Protein AF-A0A8K0FXH0-F1 (afdb_monomer_lite)

Organism: Ignelater luminosus (NCBI:txid2038154)

Radius of gyration: 17.33 Å; chains: 1; bounding box: 29×49×60 Å

pLDDT: mean 73.5, std 15.39, range [40.0, 90.06]

Secondary structure (DSSP, 8-state):
---GGGS---HHHHHHHHHS-HHHHHHHHHHHHHHHHS---S--HHHHHHHHHHHT--HHHHHHHHHHHHHHHHHHHHS-HHHHHHHHHHHT--HHHHHT-S---S---------------

Foldseek 3Di:
DPPCVQAPLDPVLLVVLLPDDLVLNVVLLVVLVCCVVPVPPPPPVVVLVVNCVVRVHDSVSSVSNSSNSNRLVVQVVVDDLVSSVVSCVVSPHDPVCSVSVPDDDPPDDPPPPPDPDPDDD

Structure (mmCIF, N/CA/C/O backbone):
data_AF-A0A8K0FXH0-F1
#
_entry.id   AF-A0A8K0FXH0-F1
#
loop_
_atom_site.group_PDB
_atom_site.id
_atom_site.type_symbol
_atom_site.label_atom_id
_atom_site.label_alt_id
_atom_site.label_comp_id
_atom_site.label_asym_id
_atom_site.label_entity_id
_atom_site.label_seq_id
_atom_site.pdbx_PDB_ins_code
_atom_site.Cartn_x
_atom_site.Cartn_y
_atom_site.Cartn_z
_atom_site.occupancy
_atom_site.B_iso_or_equiv
_atom_site.auth_seq_id
_atom_site.auth_comp_id
_atom_site.auth_asym_id
_atom_site.auth_atom_id
_atom_site.pdbx_PDB_model_num
ATOM 1 N N . MET A 1 1 ? 15.081 -14.079 -13.051 1.00 40.66 1 MET A N 1
ATOM 2 C CA . MET A 1 1 ? 13.759 -14.372 -12.469 1.00 40.66 1 MET A CA 1
ATOM 3 C C . MET A 1 1 ? 13.823 -13.878 -11.042 1.00 40.66 1 MET A C 1
ATOM 5 O O . MET A 1 1 ? 14.509 -14.504 -10.247 1.00 40.66 1 MET A O 1
ATOM 9 N N . SER A 1 2 ? 13.275 -12.695 -10.771 1.00 43.72 2 SER A N 1
ATOM 10 C CA . SER A 1 2 ? 13.245 -12.151 -9.413 1.00 43.72 2 SER A CA 1
ATOM 11 C C . SER A 1 2 ? 12.267 -12.988 -8.602 1.00 43.72 2 SER A C 1
ATOM 13 O O . SER A 1 2 ? 11.127 -13.191 -9.016 1.00 43.72 2 SER A O 1
ATOM 15 N N . ASP A 1 3 ? 12.766 -13.558 -7.518 1.00 44.81 3 ASP A N 1
ATOM 16 C CA . ASP A 1 3 ? 12.032 -14.460 -6.649 1.00 44.81 3 ASP A CA 1
ATOM 17 C C . ASP A 1 3 ? 10.931 -13.662 -5.929 1.00 44.81 3 ASP A C 1
ATOM 19 O O . ASP A 1 3 ? 11.209 -12.818 -5.080 1.00 44.81 3 ASP A O 1
ATOM 23 N N . LEU A 1 4 ? 9.669 -13.867 -6.320 1.00 54.66 4 LEU A N 1
ATOM 24 C CA . LEU A 1 4 ? 8.501 -13.198 -5.723 1.00 54.66 4 LEU A CA 1
ATOM 25 C C . LEU A 1 4 ? 8.155 -13.756 -4.328 1.00 54.66 4 LEU A C 1
ATOM 27 O O . LEU A 1 4 ? 7.180 -13.320 -3.717 1.00 54.66 4 LEU A O 1
ATOM 31 N N . SER A 1 5 ? 8.931 -14.718 -3.819 1.00 50.19 5 SER A N 1
ATOM 32 C CA . SER A 1 5 ? 8.664 -15.453 -2.575 1.00 50.19 5 SER A CA 1
ATOM 33 C C . SER A 1 5 ? 8.658 -14.598 -1.303 1.00 50.19 5 SER A C 1
ATOM 35 O O . SER A 1 5 ? 8.144 -15.047 -0.282 1.00 50.19 5 SER A O 1
ATOM 37 N N . GLY A 1 6 ? 9.174 -13.365 -1.351 1.00 51.03 6 GLY A N 1
ATOM 38 C CA . GLY A 1 6 ? 9.155 -12.428 -0.223 1.00 51.03 6 GLY A CA 1
ATOM 39 C C . GLY A 1 6 ? 7.920 -11.524 -0.143 1.00 51.03 6 GLY A C 1
ATOM 40 O O . GLY A 1 6 ? 7.777 -10.792 0.838 1.00 51.03 6 GLY A O 1
ATOM 41 N N . LEU A 1 7 ? 7.041 -11.530 -1.152 1.00 58.53 7 LEU A N 1
ATOM 42 C CA . LEU A 1 7 ? 5.895 -10.626 -1.186 1.00 58.53 7 LEU A CA 1
ATOM 43 C C . LEU A 1 7 ? 4.675 -11.261 -0.514 1.00 58.53 7 LEU A C 1
ATOM 45 O O . LEU A 1 7 ? 4.139 -12.268 -0.984 1.00 58.53 7 LEU A O 1
ATOM 49 N N . ILE A 1 8 ? 4.196 -10.638 0.564 1.00 60.59 8 ILE A N 1
ATOM 50 C CA . ILE A 1 8 ? 2.932 -11.023 1.196 1.00 60.59 8 ILE A CA 1
ATOM 51 C C . ILE A 1 8 ? 1.804 -10.738 0.198 1.00 60.59 8 ILE A C 1
ATOM 53 O O . ILE A 1 8 ? 1.399 -9.597 -0.014 1.00 60.59 8 ILE A O 1
ATOM 57 N N . THR A 1 9 ? 1.308 -11.791 -0.447 1.00 63.62 9 THR A N 1
ATOM 58 C CA . THR A 1 9 ? 0.283 -11.724 -1.493 1.00 63.62 9 THR A CA 1
ATOM 59 C C . THR A 1 9 ? -1.097 -11.986 -0.902 1.00 63.62 9 THR A C 1
ATOM 61 O O . THR A 1 9 ? -1.732 -13.010 -1.143 1.00 63.62 9 THR A O 1
ATOM 64 N N . ASN A 1 10 ? -1.585 -11.035 -0.104 1.00 76.94 10 ASN A N 1
ATOM 65 C CA . ASN A 1 10 ? -2.966 -11.060 0.362 1.00 76.94 10 ASN A CA 1
ATOM 66 C C . ASN A 1 10 ? -3.869 -10.374 -0.678 1.00 76.94 10 ASN A C 1
ATOM 68 O O . ASN A 1 10 ? -3.920 -9.148 -0.765 1.00 76.94 10 ASN A O 1
ATOM 72 N N . LYS A 1 11 ? -4.581 -11.171 -1.487 1.00 79.50 11 LYS A N 1
ATOM 73 C CA . LYS A 1 11 ? -5.446 -10.666 -2.570 1.00 79.50 11 LYS A CA 1
ATOM 74 C C . LYS A 1 11 ? -6.502 -9.674 -2.081 1.00 79.50 11 LYS A C 1
ATOM 76 O O . LYS A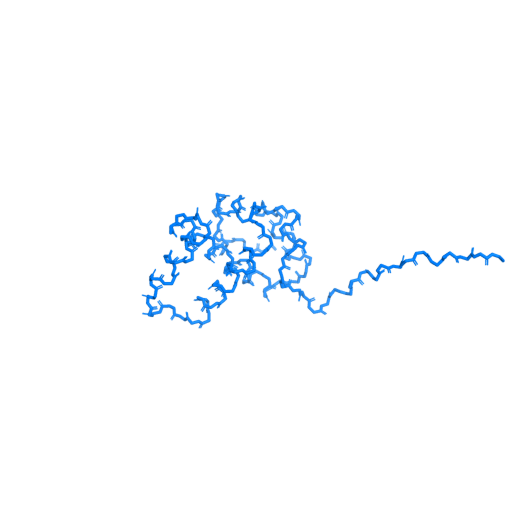 1 11 ? -6.749 -8.687 -2.764 1.00 79.50 11 LYS A O 1
ATOM 81 N N . SER A 1 12 ? -7.092 -9.893 -0.904 1.00 82.56 12 SER A N 1
ATOM 82 C CA . SER A 1 12 ? -8.095 -8.968 -0.363 1.00 82.56 12 SER A CA 1
ATOM 83 C C . SER A 1 12 ? -7.468 -7.635 0.054 1.00 82.56 12 SER A C 1
ATOM 85 O O . SER A 1 12 ? -8.074 -6.586 -0.156 1.00 82.56 12 SER A O 1
ATOM 87 N N . ALA A 1 13 ? -6.234 -7.654 0.564 1.00 82.62 13 ALA A N 1
ATOM 88 C CA . ALA A 1 13 ? -5.476 -6.446 0.876 1.00 82.62 13 ALA A CA 1
ATOM 89 C C . ALA A 1 13 ? -5.062 -5.683 -0.392 1.00 82.62 13 ALA A C 1
ATOM 91 O O . ALA A 1 13 ? -5.128 -4.457 -0.408 1.00 82.62 13 ALA A O 1
ATOM 92 N N . ILE A 1 14 ? -4.693 -6.392 -1.467 1.00 82.50 14 ILE A N 1
ATOM 93 C CA . ILE A 1 14 ? -4.383 -5.792 -2.778 1.00 82.50 14 ILE A CA 1
ATOM 94 C C . ILE A 1 14 ? -5.628 -5.116 -3.361 1.00 82.50 14 ILE A C 1
ATOM 96 O O . ILE A 1 14 ? -5.569 -3.953 -3.760 1.00 82.50 14 ILE A O 1
ATOM 100 N N . GLU A 1 15 ? -6.771 -5.806 -3.361 1.00 85.50 15 GLU A N 1
ATOM 101 C CA . GLU A 1 15 ? -8.042 -5.225 -3.802 1.00 85.50 15 GLU A CA 1
ATOM 102 C C . GLU A 1 15 ? -8.433 -4.001 -2.974 1.00 85.50 15 GLU A C 1
ATOM 104 O O . GLU A 1 15 ? -8.921 -3.013 -3.523 1.00 85.50 15 GLU A O 1
ATOM 109 N N . LEU A 1 16 ? -8.219 -4.060 -1.658 1.00 84.75 16 LEU A N 1
ATOM 110 C CA . LEU A 1 16 ? -8.491 -2.945 -0.766 1.00 84.75 16 LEU A CA 1
ATOM 111 C C . LEU A 1 16 ? -7.576 -1.761 -1.088 1.00 84.75 16 LEU A C 1
ATOM 113 O O . LEU A 1 16 ? -8.085 -0.665 -1.299 1.00 84.75 16 LEU A O 1
ATOM 117 N N . ALA A 1 17 ? -6.265 -1.983 -1.215 1.00 82.81 17 ALA A N 1
ATOM 118 C CA . ALA A 1 17 ? -5.288 -0.952 -1.563 1.00 82.81 17 ALA A CA 1
ATOM 119 C C . ALA A 1 17 ? -5.633 -0.251 -2.887 1.00 82.81 17 ALA A C 1
ATOM 121 O O . ALA A 1 17 ? -5.599 0.975 -2.958 1.00 82.81 17 ALA A O 1
ATOM 122 N N . CYS A 1 18 ? -6.066 -1.011 -3.897 1.00 84.31 18 CYS A N 1
ATOM 123 C CA . CYS A 1 18 ? -6.478 -0.482 -5.200 1.00 84.31 18 CYS A CA 1
ATOM 124 C C . CYS A 1 18 ? -7.768 0.361 -5.160 1.00 84.31 18 CYS A C 1
ATOM 126 O O . CYS A 1 18 ? -8.047 1.077 -6.116 1.00 84.31 18 CYS A O 1
ATOM 128 N N . ARG A 1 19 ? -8.576 0.266 -4.095 1.00 85.88 19 ARG A N 1
ATOM 129 C CA . ARG A 1 19 ? -9.835 1.021 -3.925 1.00 85.88 19 ARG A CA 1
ATOM 130 C C . ARG A 1 19 ? -9.701 2.213 -2.976 1.00 85.88 19 ARG A C 1
ATOM 132 O O . ARG A 1 19 ? -10.648 2.990 -2.848 1.00 85.88 19 ARG A O 1
ATOM 139 N N . LEU A 1 20 ? -8.577 2.343 -2.269 1.00 82.31 20 LEU A N 1
ATOM 140 C CA . LEU A 1 20 ? -8.370 3.441 -1.329 1.00 82.31 20 LEU A CA 1
ATOM 141 C C . LEU A 1 20 ? -8.114 4.752 -2.087 1.00 82.31 20 LEU A C 1
ATOM 143 O O . LEU A 1 20 ? -7.297 4.759 -3.009 1.00 82.31 20 LEU A O 1
ATOM 147 N N . PRO A 1 21 ? -8.737 5.872 -1.678 1.00 81.25 21 PRO A N 1
ATOM 148 C CA . PRO A 1 21 ? -8.421 7.170 -2.256 1.00 81.25 21 PRO A CA 1
ATOM 149 C C . PRO A 1 21 ? -6.974 7.579 -1.945 1.00 81.25 21 PRO A C 1
ATOM 151 O O . PRO A 1 21 ? -6.433 7.213 -0.901 1.00 81.25 21 PRO A O 1
ATOM 154 N N . GLU A 1 22 ? -6.363 8.376 -2.823 1.00 75.31 22 GLU A N 1
ATOM 155 C CA . GLU A 1 22 ? -4.947 8.789 -2.758 1.00 75.31 22 GLU A CA 1
ATOM 156 C C . GLU A 1 22 ? -4.547 9.335 -1.374 1.00 75.31 22 GLU A C 1
ATOM 158 O O . GLU A 1 22 ? -3.587 8.872 -0.761 1.00 75.31 22 GLU A O 1
ATOM 163 N N . ASN A 1 23 ? -5.374 10.217 -0.801 1.00 77.50 23 ASN A N 1
ATOM 164 C CA . ASN A 1 23 ? -5.167 10.793 0.535 1.00 77.50 23 ASN A CA 1
ATOM 165 C C . ASN A 1 23 ? -5.112 9.756 1.675 1.00 77.50 23 ASN A C 1
ATOM 167 O O . ASN A 1 23 ? -4.640 10.041 2.777 1.00 77.50 23 ASN A O 1
ATOM 171 N N . THR A 1 24 ? -5.670 8.572 1.444 1.00 79.75 24 THR A N 1
ATOM 172 C CA . THR A 1 24 ? -5.699 7.457 2.382 1.00 79.75 24 THR A CA 1
ATOM 173 C C . THR A 1 24 ? -4.493 6.561 2.151 1.00 79.75 24 THR A C 1
ATOM 175 O O . THR A 1 24 ? -3.867 6.143 3.123 1.00 79.75 24 THR A O 1
ATOM 178 N N . GLN A 1 25 ? -4.106 6.348 0.891 1.00 76.81 25 GLN A N 1
ATOM 179 C CA . GLN A 1 25 ? -2.876 5.639 0.540 1.00 76.81 25 GLN A CA 1
ATOM 180 C C . GLN A 1 25 ? -1.641 6.327 1.140 1.00 76.81 25 GLN A C 1
ATOM 182 O O . GLN A 1 25 ? -0.812 5.658 1.752 1.00 76.81 25 GLN A O 1
ATOM 187 N N . GLU A 1 26 ? -1.557 7.661 1.073 1.00 78.31 26 GLU A N 1
ATOM 188 C CA . GLU A 1 26 ? -0.469 8.435 1.693 1.00 78.31 26 GLU A CA 1
ATOM 189 C C . GLU A 1 26 ? -0.366 8.198 3.207 1.00 78.31 26 GLU A C 1
ATOM 191 O O . GLU A 1 26 ? 0.726 8.010 3.744 1.00 78.31 26 GLU A O 1
ATOM 196 N N . LYS A 1 27 ? -1.506 8.159 3.907 1.00 79.69 27 LYS A N 1
ATOM 197 C CA . LYS A 1 27 ? -1.552 7.916 5.359 1.00 79.69 27 LYS A CA 1
ATOM 198 C C . LYS A 1 27 ? -1.138 6.493 5.712 1.00 79.69 27 LYS A C 1
ATOM 200 O O . LYS A 1 27 ? -0.416 6.296 6.686 1.00 79.69 27 LYS A O 1
ATOM 205 N N . VAL A 1 28 ? -1.580 5.510 4.927 1.00 79.06 28 VAL A N 1
ATOM 206 C CA . VAL A 1 28 ? -1.193 4.106 5.119 1.00 79.06 28 VAL A CA 1
ATOM 207 C C . VAL A 1 28 ? 0.300 3.923 4.840 1.00 79.06 28 VAL A C 1
ATOM 209 O O . VAL A 1 28 ? 0.969 3.228 5.596 1.00 79.06 28 VAL A O 1
ATOM 212 N N . ILE A 1 29 ? 0.858 4.611 3.841 1.00 79.19 29 ILE A N 1
ATOM 213 C CA . ILE A 1 29 ? 2.301 4.608 3.560 1.00 79.19 29 ILE A CA 1
ATOM 214 C C . ILE A 1 29 ? 3.098 5.275 4.673 1.00 79.19 29 ILE A C 1
ATOM 216 O O . ILE A 1 29 ? 4.134 4.743 5.068 1.00 79.19 29 ILE A O 1
ATOM 220 N N . ALA A 1 30 ? 2.630 6.403 5.208 1.00 78.38 30 ALA A N 1
ATOM 221 C CA . ALA A 1 30 ? 3.274 7.050 6.346 1.00 78.38 30 ALA A CA 1
ATOM 222 C C . ALA A 1 30 ? 3.328 6.105 7.557 1.00 78.38 30 ALA A C 1
ATOM 224 O O . ALA A 1 30 ? 4.384 5.950 8.165 1.00 78.38 30 ALA A O 1
ATOM 225 N N . LEU A 1 31 ? 2.224 5.406 7.844 1.00 76.25 31 LEU A N 1
ATOM 226 C CA . LEU A 1 31 ? 2.165 4.388 8.895 1.00 76.25 31 LEU A CA 1
ATOM 227 C C . LEU A 1 31 ? 3.074 3.192 8.621 1.00 76.25 31 LEU A C 1
ATOM 229 O O . LEU A 1 31 ? 3.784 2.757 9.519 1.00 76.25 31 LEU A O 1
ATOM 233 N N . ALA A 1 32 ? 3.068 2.670 7.396 1.00 77.25 32 ALA A N 1
ATOM 234 C CA . ALA A 1 32 ? 3.916 1.555 6.989 1.00 77.25 32 ALA A CA 1
ATOM 235 C C . ALA A 1 32 ? 5.403 1.908 7.100 1.00 77.25 32 ALA A C 1
ATOM 237 O O . ALA A 1 32 ? 6.198 1.113 7.591 1.00 77.25 32 ALA A O 1
ATOM 238 N N . THR A 1 33 ? 5.770 3.124 6.700 1.00 71.06 33 THR A N 1
ATOM 239 C CA . THR A 1 33 ? 7.139 3.640 6.795 1.00 71.06 33 THR A CA 1
ATOM 240 C C . THR A 1 33 ? 7.545 3.832 8.253 1.00 71.06 33 THR A C 1
ATOM 242 O O . THR A 1 33 ? 8.632 3.422 8.647 1.00 71.06 33 THR A O 1
ATOM 245 N N . GLU A 1 34 ? 6.662 4.397 9.079 1.00 74.25 34 GLU A N 1
ATOM 246 C CA . GLU A 1 34 ? 6.898 4.548 10.514 1.00 74.25 34 GLU A CA 1
ATOM 247 C C . GLU A 1 34 ? 7.066 3.191 11.206 1.00 74.25 34 GLU A C 1
ATOM 249 O O . GLU A 1 34 ? 8.006 3.029 11.977 1.00 74.25 34 GLU A O 1
ATOM 254 N N . ALA A 1 35 ? 6.212 2.213 10.891 1.00 69.69 35 ALA A N 1
ATOM 255 C CA . ALA A 1 35 ? 6.283 0.858 11.433 1.00 69.69 35 ALA A CA 1
ATOM 256 C C . ALA A 1 35 ? 7.509 0.070 10.939 1.00 69.69 35 ALA A C 1
ATOM 258 O O . ALA A 1 35 ? 7.990 -0.816 11.637 1.00 69.69 35 ALA A O 1
ATOM 259 N N . ALA A 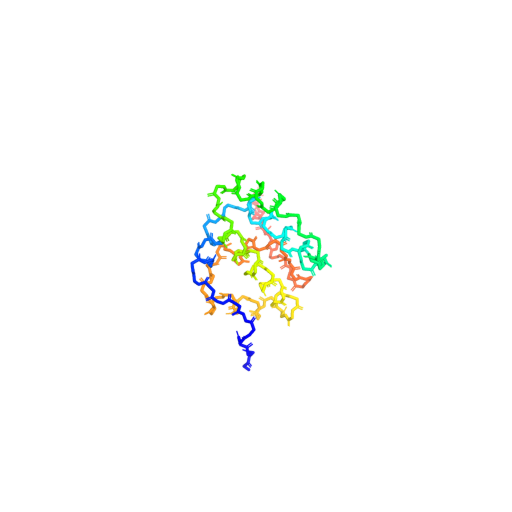1 36 ? 8.015 0.371 9.739 1.00 66.50 36 ALA A N 1
ATOM 260 C CA . ALA A 1 36 ? 9.224 -0.248 9.202 1.00 66.50 36 ALA A CA 1
ATOM 261 C C . ALA A 1 36 ? 10.518 0.356 9.777 1.00 66.50 36 ALA A C 1
ATOM 263 O O . ALA A 1 36 ? 11.526 -0.343 9.852 1.00 66.50 36 ALA A O 1
ATOM 264 N N . ILE A 1 37 ? 10.508 1.645 10.141 1.00 66.44 37 ILE A N 1
ATOM 265 C CA . ILE A 1 37 ? 11.673 2.368 10.684 1.00 66.44 37 ILE A CA 1
ATOM 266 C C . ILE A 1 37 ? 11.760 2.209 12.199 1.00 66.44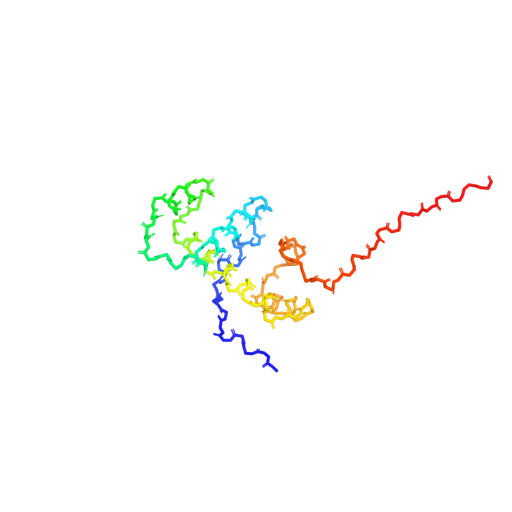 37 ILE A C 1
ATOM 268 O O . ILE A 1 37 ? 12.821 1.897 12.738 1.00 66.44 37 ILE A O 1
ATOM 272 N N . ASN A 1 38 ? 10.651 2.461 12.885 1.00 61.94 38 ASN A N 1
ATOM 273 C CA . ASN A 1 38 ? 10.547 2.249 14.311 1.00 61.94 38 ASN A CA 1
ATOM 274 C C . ASN A 1 38 ? 10.070 0.819 14.471 1.00 61.94 38 ASN A C 1
ATOM 276 O O . ASN A 1 38 ? 8.887 0.551 14.286 1.00 61.94 38 ASN A O 1
ATOM 280 N N . ASP A 1 39 ? 10.996 -0.088 14.776 1.00 50.28 39 ASP A N 1
ATOM 281 C CA . ASP A 1 39 ? 10.663 -1.424 15.256 1.00 50.28 39 ASP A CA 1
ATOM 282 C C . ASP A 1 39 ? 9.578 -1.230 16.324 1.00 50.28 39 ASP A C 1
ATOM 284 O O . ASP A 1 39 ? 9.840 -0.611 17.361 1.00 50.28 39 ASP A O 1
ATOM 288 N N . VAL A 1 40 ? 8.327 -1.601 16.019 1.00 52.16 40 VAL A N 1
ATOM 289 C CA . VAL A 1 40 ? 7.150 -1.343 16.868 1.00 52.16 40 VAL A CA 1
ATOM 290 C C . VAL A 1 40 ? 7.212 -2.299 18.065 1.00 52.16 40 VAL A C 1
ATOM 292 O O . VAL A 1 40 ? 6.318 -3.097 18.317 1.00 52.16 40 VAL A O 1
ATOM 295 N N . GLN A 1 41 ? 8.314 -2.255 18.809 1.00 46.59 41 GLN A N 1
ATOM 296 C CA . GLN A 1 41 ? 8.488 -2.891 20.105 1.00 46.59 41 GLN A CA 1
ATOM 297 C C . GLN A 1 41 ? 7.64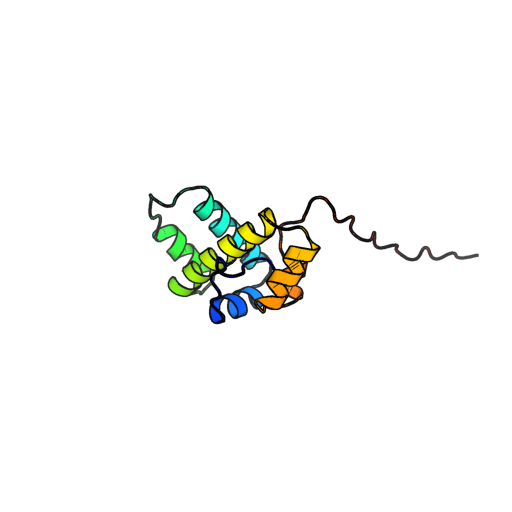6 -2.174 21.165 1.00 46.59 41 GLN A C 1
ATOM 299 O O . GLN A 1 41 ? 7.305 -2.766 22.186 1.00 46.59 41 GLN A O 1
ATOM 304 N N . SER A 1 42 ? 7.228 -0.929 20.915 1.00 46.62 42 SER A N 1
ATOM 305 C CA . SER A 1 42 ? 6.209 -0.241 21.703 1.00 46.62 42 SER A CA 1
ATOM 306 C C . SER A 1 42 ? 4.886 -0.220 20.940 1.00 46.62 42 SER A C 1
ATOM 308 O O . SER A 1 42 ? 4.594 0.676 20.152 1.00 46.62 42 SER A O 1
ATOM 310 N N . GLY A 1 43 ? 4.073 -1.246 21.189 1.00 52.69 43 GLY A N 1
ATOM 311 C CA . GLY A 1 43 ? 2.701 -1.365 20.713 1.00 52.69 43 GLY A CA 1
ATOM 312 C C . GLY A 1 43 ? 1.822 -0.174 21.095 1.00 52.69 43 GLY A C 1
ATOM 313 O O . GLY A 1 43 ? 1.040 -0.252 22.042 1.00 52.69 43 GLY A O 1
ATOM 314 N N . ASP A 1 44 ? 1.856 0.897 20.305 1.00 64.88 44 ASP A N 1
ATOM 315 C CA . ASP A 1 44 ? 0.801 1.904 20.319 1.00 64.88 44 ASP A CA 1
ATOM 316 C C . ASP A 1 44 ? -0.409 1.366 19.541 1.00 64.88 44 ASP A C 1
ATOM 318 O O . ASP A 1 44 ? -0.825 1.866 18.495 1.00 64.88 44 ASP A O 1
ATOM 322 N N . VAL A 1 45 ? -0.979 0.281 20.072 1.00 65.56 45 VAL A N 1
ATOM 323 C CA . VAL A 1 45 ? -2.224 -0.338 19.603 1.00 65.56 45 VAL A CA 1
ATOM 324 C C . VAL A 1 45 ? -3.335 0.713 19.527 1.00 65.56 45 VAL A C 1
ATOM 326 O O . VAL A 1 45 ? -4.204 0.639 18.661 1.00 65.56 45 VAL A O 1
ATOM 329 N N . ASN A 1 46 ? -3.278 1.745 20.377 1.00 70.56 46 ASN A N 1
ATOM 330 C CA . ASN A 1 46 ? -4.216 2.862 20.347 1.00 70.56 46 ASN A CA 1
ATOM 331 C C . ASN A 1 46 ? -4.055 3.724 19.094 1.00 70.56 46 ASN A C 1
ATOM 333 O O . ASN A 1 46 ? -5.058 4.192 18.558 1.00 70.56 46 ASN A O 1
ATOM 337 N N . LYS A 1 47 ? -2.833 3.918 18.590 1.00 71.94 47 LYS A N 1
ATOM 338 C CA . LYS A 1 47 ? -2.598 4.590 17.310 1.00 71.94 47 LYS A CA 1
ATOM 339 C C . LYS A 1 47 ? -3.175 3.778 16.156 1.00 71.94 47 LYS A C 1
ATOM 341 O O . LYS A 1 47 ? -3.982 4.318 15.405 1.00 71.94 47 LYS A O 1
ATOM 346 N N . VAL A 1 48 ? -2.864 2.483 16.069 1.00 71.81 48 VAL A N 1
ATOM 347 C CA . VAL A 1 48 ? -3.425 1.592 15.031 1.00 71.81 48 VAL A CA 1
ATOM 348 C C . VAL A 1 48 ? -4.957 1.596 15.080 1.00 71.81 48 VAL A C 1
ATOM 350 O O . VAL A 1 48 ? -5.602 1.762 14.050 1.00 71.81 48 VAL A O 1
ATOM 353 N N . LYS A 1 49 ? -5.546 1.526 16.279 1.00 77.19 49 LYS A N 1
ATOM 354 C CA . LYS A 1 49 ? -6.999 1.576 16.481 1.00 77.19 49 LYS A CA 1
ATOM 355 C C . LYS A 1 49 ? -7.625 2.913 16.064 1.00 77.19 49 LYS A C 1
ATOM 357 O O . LYS A 1 49 ? -8.644 2.929 15.385 1.00 77.19 49 LYS A O 1
ATOM 362 N N . ARG A 1 50 ? -7.010 4.049 16.408 1.00 78.25 50 ARG A N 1
ATOM 363 C CA . ARG A 1 50 ? -7.485 5.375 15.963 1.00 78.25 50 ARG A CA 1
ATOM 364 C C . ARG A 1 50 ? -7.444 5.504 14.445 1.00 78.25 50 ARG A C 1
ATOM 366 O O . ARG A 1 50 ? -8.351 6.077 13.846 1.00 78.25 50 ARG A O 1
ATOM 373 N N . TYR A 1 51 ? -6.409 4.954 13.815 1.00 75.44 51 TYR A N 1
ATOM 374 C CA . TYR A 1 51 ? -6.312 4.934 12.362 1.00 75.44 51 TYR A CA 1
ATOM 375 C C . TYR A 1 51 ? -7.356 4.014 11.735 1.00 75.44 51 TYR A C 1
ATOM 377 O O . TYR A 1 51 ? -8.021 4.445 10.795 1.00 75.44 51 TYR A O 1
ATOM 385 N N . SER A 1 52 ? -7.575 2.815 12.282 1.00 79.88 52 SER A N 1
ATOM 386 C CA . SER A 1 52 ? -8.603 1.898 11.780 1.00 79.88 52 SER A CA 1
ATOM 387 C C . SER A 1 52 ? -9.992 2.543 11.854 1.00 79.88 52 SER A C 1
ATOM 389 O O . SER A 1 52 ? -10.728 2.539 10.871 1.00 79.88 52 SER A O 1
ATOM 391 N N . GLU A 1 53 ? -10.306 3.222 12.963 1.00 82.12 53 GLU A N 1
ATOM 392 C CA . GLU A 1 53 ? -11.541 4.000 13.133 1.00 82.12 53 GLU A CA 1
ATOM 393 C C . GLU A 1 53 ? -11.647 5.157 12.125 1.00 82.12 53 GLU A C 1
ATOM 395 O O . GLU A 1 53 ? -12.690 5.331 11.492 1.00 82.12 53 GLU A O 1
ATOM 400 N N . SER A 1 54 ? -10.565 5.916 11.912 1.00 80.12 54 SER A N 1
ATOM 401 C CA . SER A 1 54 ? -10.549 7.042 10.965 1.00 80.12 54 SER A CA 1
ATOM 402 C C . SER A 1 54 ? -10.746 6.614 9.508 1.00 80.12 54 SER A C 1
ATOM 404 O O . SER A 1 54 ? -11.350 7.342 8.722 1.00 80.12 54 SER A O 1
ATOM 406 N N . LEU A 1 55 ? -10.255 5.422 9.161 1.00 77.31 55 LEU A N 1
ATOM 407 C CA . LEU A 1 55 ? -10.340 4.846 7.822 1.00 77.31 55 LEU A CA 1
ATOM 408 C C . LEU A 1 55 ? -11.579 3.962 7.644 1.00 77.31 55 LEU A C 1
ATOM 410 O O . LEU A 1 55 ? -11.828 3.487 6.540 1.00 77.31 55 LEU A O 1
ATOM 414 N N . LYS A 1 56 ? -12.367 3.759 8.712 1.00 83.94 56 LYS A N 1
ATOM 415 C CA . LYS A 1 56 ? -13.492 2.811 8.760 1.00 83.94 56 LYS A CA 1
ATOM 416 C C . LYS A 1 56 ? -13.088 1.396 8.326 1.00 83.94 56 LYS A C 1
ATOM 418 O O . LYS A 1 56 ? -13.874 0.681 7.709 1.00 83.94 56 LYS A O 1
ATOM 423 N N . LEU A 1 57 ? -11.862 1.008 8.653 1.00 80.94 57 LEU A N 1
ATOM 424 C CA . LEU A 1 57 ? -11.331 -0.330 8.432 1.00 80.94 57 LEU A CA 1
ATOM 425 C C . LEU A 1 57 ? -11.330 -1.086 9.753 1.00 80.94 57 LEU A C 1
ATOM 427 O O . LEU A 1 57 ? -11.186 -0.491 10.824 1.00 80.94 57 LEU A O 1
ATOM 431 N N . ASN A 1 58 ? -11.466 -2.406 9.691 1.00 85.81 58 ASN A N 1
ATOM 432 C CA . ASN A 1 58 ? -11.161 -3.208 10.866 1.00 85.81 58 ASN A CA 1
ATOM 433 C C . ASN A 1 58 ? -9.630 -3.237 11.087 1.00 85.81 58 ASN A C 1
ATOM 435 O O . ASN A 1 58 ? -8.840 -2.927 10.191 1.00 85.81 58 ASN A O 1
ATOM 439 N N . ILE A 1 59 ? -9.204 -3.552 12.312 1.00 80.94 59 ILE A N 1
ATOM 440 C CA . ILE A 1 59 ? -7.777 -3.533 12.668 1.00 80.94 59 ILE A CA 1
ATOM 441 C C . ILE A 1 59 ? -6.991 -4.559 11.838 1.00 80.94 59 ILE A C 1
ATOM 443 O O . ILE A 1 59 ? -5.887 -4.255 11.405 1.00 80.94 59 ILE A O 1
ATOM 447 N N . GLU A 1 60 ? -7.566 -5.731 11.566 1.00 83.25 60 GLU A N 1
ATOM 448 C CA . GLU A 1 60 ? -6.927 -6.789 10.769 1.00 83.25 60 GLU A CA 1
ATOM 449 C C . GLU A 1 60 ? -6.630 -6.328 9.333 1.00 83.25 60 GLU A C 1
ATOM 451 O O . GLU A 1 60 ? -5.502 -6.442 8.870 1.00 83.25 60 GLU A O 1
ATOM 456 N N . GLN A 1 61 ? -7.594 -5.690 8.668 1.00 83.00 61 GLN A N 1
ATOM 457 C CA . GLN A 1 61 ? -7.459 -5.086 7.341 1.00 83.00 61 GLN A CA 1
ATOM 458 C C . GLN A 1 61 ? -6.397 -3.993 7.329 1.00 83.00 61 GLN A C 1
ATOM 460 O O . GLN A 1 61 ? -5.644 -3.875 6.366 1.00 83.00 61 GLN A O 1
ATOM 465 N N . LEU A 1 62 ? -6.335 -3.173 8.381 1.00 83.06 62 LEU A N 1
ATOM 466 C CA . LEU A 1 62 ? -5.313 -2.139 8.481 1.00 83.06 62 LEU A CA 1
ATOM 467 C C . LEU A 1 62 ? -3.915 -2.749 8.643 1.00 83.06 62 LEU A C 1
ATOM 469 O O . LEU A 1 62 ? -2.976 -2.272 8.013 1.00 83.06 62 LEU A O 1
ATOM 473 N N . LEU A 1 63 ? -3.770 -3.798 9.453 1.00 82.31 63 LEU A N 1
ATOM 474 C CA . LEU A 1 63 ? -2.500 -4.506 9.622 1.00 82.31 63 LEU A CA 1
ATOM 475 C C . LEU A 1 63 ? -2.066 -5.205 8.328 1.00 82.31 63 LEU A C 1
ATOM 477 O O . LEU A 1 63 ? -0.902 -5.094 7.944 1.00 82.31 63 LEU A O 1
ATOM 481 N N . ASP A 1 64 ? -3.003 -5.838 7.620 1.00 84.62 64 ASP A N 1
ATOM 482 C CA . ASP A 1 64 ? -2.766 -6.439 6.305 1.00 84.62 64 ASP A CA 1
ATOM 483 C C . ASP A 1 64 ? -2.305 -5.395 5.283 1.00 84.62 64 ASP A C 1
ATOM 485 O O . ASP A 1 64 ? -1.333 -5.616 4.558 1.00 84.62 64 ASP A O 1
ATOM 489 N N . LEU A 1 65 ? -2.960 -4.229 5.246 1.00 83.81 65 LEU A N 1
ATOM 490 C CA . LEU A 1 65 ? -2.546 -3.117 4.393 1.00 83.81 65 LEU A CA 1
ATOM 491 C C . LEU A 1 65 ? -1.149 -2.626 4.766 1.00 83.81 65 LEU A C 1
ATOM 493 O O . LEU A 1 65 ? -0.313 -2.466 3.885 1.00 83.81 65 LEU A O 1
ATOM 497 N N . ILE A 1 66 ? -0.864 -2.416 6.050 1.00 83.62 66 ILE A N 1
ATOM 498 C CA . ILE A 1 66 ? 0.465 -1.987 6.502 1.00 83.62 66 ILE A CA 1
ATOM 499 C C . ILE A 1 66 ? 1.532 -2.987 6.037 1.00 83.62 66 ILE A C 1
ATOM 501 O O . ILE A 1 66 ? 2.515 -2.578 5.421 1.00 83.62 66 ILE A O 1
ATOM 505 N N . GLY A 1 67 ? 1.323 -4.289 6.252 1.00 82.69 67 GLY A N 1
ATOM 506 C CA . GLY A 1 67 ? 2.248 -5.333 5.804 1.00 82.69 67 GLY A CA 1
ATOM 507 C C . GLY A 1 67 ? 2.432 -5.359 4.282 1.00 82.69 67 GLY A C 1
ATOM 508 O O . GLY A 1 67 ? 3.560 -5.481 3.787 1.00 82.69 67 GLY A O 1
ATOM 509 N N . LEU A 1 68 ? 1.345 -5.173 3.530 1.00 86.31 68 LEU A N 1
ATOM 510 C CA . LEU A 1 68 ? 1.381 -5.073 2.073 1.00 86.31 68 LEU A CA 1
ATOM 511 C C . LEU A 1 68 ? 2.200 -3.858 1.621 1.00 86.31 68 LEU A C 1
ATOM 513 O O . LEU A 1 68 ? 3.118 -4.010 0.821 1.00 86.31 68 LEU A O 1
ATOM 517 N N . TYR A 1 69 ? 1.928 -2.668 2.157 1.00 86.31 69 TYR A N 1
ATOM 518 C CA . TYR A 1 69 ? 2.644 -1.445 1.790 1.00 86.31 69 TYR A CA 1
ATOM 519 C C . TYR A 1 69 ? 4.126 -1.500 2.178 1.00 86.31 69 TYR A C 1
ATOM 521 O O . TYR A 1 69 ? 4.959 -1.057 1.391 1.00 86.31 69 TYR A O 1
ATOM 529 N N . ILE A 1 70 ? 4.489 -2.104 3.317 1.00 83.94 70 ILE A N 1
ATOM 530 C CA . ILE A 1 70 ? 5.898 -2.380 3.660 1.00 83.94 70 ILE A CA 1
ATOM 531 C C . ILE A 1 70 ? 6.551 -3.242 2.572 1.00 83.94 70 ILE A C 1
ATOM 533 O O . ILE A 1 70 ? 7.660 -2.948 2.126 1.00 83.94 70 ILE A O 1
ATOM 537 N N . SER A 1 71 ? 5.855 -4.283 2.112 1.00 85.62 71 SER A N 1
ATOM 538 C CA . SER A 1 71 ? 6.349 -5.176 1.059 1.00 85.62 71 SER A CA 1
ATOM 539 C C . SER A 1 71 ? 6.516 -4.439 -0.278 1.00 85.62 71 SER A C 1
ATOM 541 O O . SER A 1 71 ? 7.549 -4.575 -0.930 1.00 85.62 71 SER A O 1
ATOM 543 N N . VAL A 1 72 ? 5.551 -3.592 -0.654 1.00 88.00 72 VAL A N 1
ATOM 544 C CA . VAL A 1 72 ? 5.624 -2.743 -1.858 1.00 88.00 72 VAL A CA 1
ATOM 545 C C . VAL A 1 72 ? 6.802 -1.767 -1.777 1.00 88.00 72 VAL A C 1
ATOM 547 O O . VAL A 1 72 ? 7.538 -1.619 -2.751 1.00 88.00 72 VAL A O 1
ATOM 550 N N . ILE A 1 73 ? 7.026 -1.137 -0.619 1.00 86.00 73 ILE A N 1
ATOM 551 C CA . ILE A 1 73 ? 8.159 -0.225 -0.396 1.00 86.00 73 ILE A CA 1
ATOM 552 C C . ILE A 1 73 ? 9.492 -0.967 -0.545 1.00 86.00 73 ILE A C 1
ATOM 554 O O . ILE A 1 73 ? 10.402 -0.448 -1.188 1.00 86.00 73 ILE A O 1
ATOM 558 N N . ARG A 1 74 ? 9.615 -2.186 -0.005 1.00 84.56 74 ARG A N 1
ATOM 559 C CA . ARG A 1 74 ? 10.829 -3.004 -0.171 1.00 84.56 74 ARG A CA 1
ATOM 560 C C . ARG A 1 74 ? 11.109 -3.307 -1.636 1.00 84.56 74 ARG A C 1
ATOM 562 O O . ARG A 1 74 ? 12.205 -3.016 -2.104 1.00 84.56 74 ARG A O 1
ATOM 569 N N . VAL A 1 75 ? 10.103 -3.779 -2.379 1.00 87.44 75 VAL A N 1
ATOM 570 C CA . VAL A 1 75 ? 10.245 -4.002 -3.827 1.00 87.44 75 VAL A CA 1
ATOM 571 C C . VAL A 1 75 ? 10.663 -2.714 -4.524 1.00 87.44 75 VAL A C 1
ATOM 573 O O . VAL A 1 75 ? 11.590 -2.732 -5.325 1.00 87.44 75 VAL A O 1
ATOM 576 N N . PHE A 1 76 ? 10.034 -1.583 -4.203 1.00 87.69 76 PHE A N 1
ATOM 577 C CA . PHE A 1 76 ? 10.391 -0.290 -4.781 1.00 87.69 76 PHE A CA 1
ATOM 578 C C . PHE A 1 76 ? 11.863 0.087 -4.534 1.00 87.69 76 PHE A C 1
ATOM 580 O O . PHE A 1 76 ? 12.515 0.609 -5.437 1.00 87.69 76 PHE A O 1
ATOM 587 N N . MET A 1 77 ? 12.396 -0.179 -3.337 1.00 85.19 77 MET A N 1
ATOM 588 C CA . MET A 1 77 ? 13.793 0.111 -2.989 1.00 85.19 77 MET A CA 1
ATOM 589 C C . MET A 1 77 ? 14.798 -0.827 -3.670 1.00 85.19 77 MET A C 1
ATOM 591 O O . MET A 1 77 ? 15.924 -0.412 -3.939 1.00 85.19 77 MET A O 1
ATOM 595 N N . GLU A 1 78 ? 14.403 -2.070 -3.939 1.00 86.50 78 GLU A N 1
ATOM 596 C CA . GLU A 1 78 ? 15.261 -3.115 -4.513 1.00 86.50 78 GLU A CA 1
ATOM 597 C C . GLU A 1 78 ? 15.191 -3.198 -6.046 1.00 86.50 78 GLU A C 1
ATOM 599 O O . GLU A 1 78 ? 15.973 -3.924 -6.659 1.00 86.50 78 GLU A O 1
ATOM 604 N N . SER A 1 79 ? 14.273 -2.461 -6.677 1.00 86.25 79 SER A N 1
ATOM 605 C CA . SER A 1 79 ? 14.002 -2.547 -8.114 1.00 86.25 79 SER A CA 1
ATOM 606 C C . SER A 1 79 ? 14.059 -1.189 -8.810 1.00 86.25 79 SER A C 1
ATOM 608 O O . SER A 1 79 ? 13.863 -0.138 -8.198 1.00 86.25 79 SER A O 1
ATOM 610 N N . ASP A 1 80 ? 14.333 -1.195 -10.117 1.00 88.81 80 ASP A N 1
ATOM 611 C CA . ASP A 1 80 ? 14.143 -0.013 -10.961 1.00 88.81 80 ASP A CA 1
ATOM 612 C C . ASP A 1 80 ? 12.658 0.203 -11.322 1.00 88.81 80 ASP A C 1
ATOM 61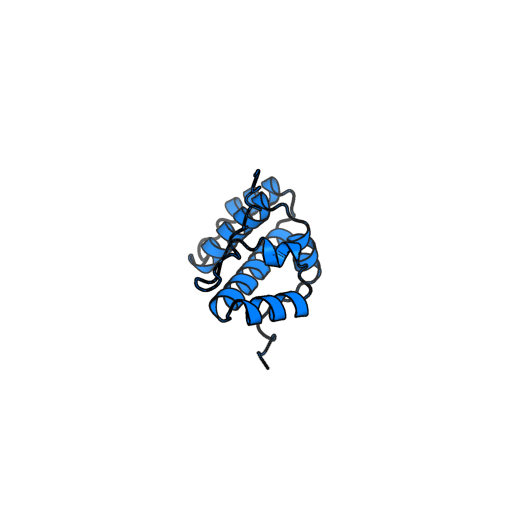4 O O . ASP A 1 80 ? 11.800 -0.639 -11.058 1.00 88.81 80 ASP A O 1
ATOM 618 N N . ALA A 1 81 ? 12.331 1.335 -11.953 1.00 85.12 81 ALA A N 1
ATOM 619 C CA . ALA A 1 81 ? 10.947 1.682 -12.289 1.00 85.12 81 ALA A CA 1
ATOM 620 C C . ALA A 1 81 ? 10.249 0.641 -13.183 1.00 85.12 81 ALA A C 1
ATOM 622 O O . ALA A 1 81 ? 9.043 0.419 -13.051 1.00 85.12 81 ALA A O 1
ATOM 623 N N . LYS A 1 82 ? 10.992 -0.002 -14.092 1.00 87.81 82 LYS A N 1
ATOM 624 C CA . LYS A 1 82 ? 10.442 -1.018 -14.991 1.00 87.81 82 LYS A CA 1
ATOM 625 C C . LYS A 1 82 ? 10.152 -2.298 -14.210 1.00 87.81 82 LYS A C 1
ATOM 627 O O . LYS A 1 82 ? 9.044 -2.821 -14.285 1.00 87.81 82 LYS A O 1
ATOM 632 N N . GLN A 1 83 ? 11.122 -2.758 -13.428 1.00 87.88 83 GLN A N 1
ATOM 633 C CA . GLN A 1 83 ? 11.007 -3.950 -12.593 1.00 87.88 83 GLN A CA 1
ATOM 634 C C . GLN A 1 83 ? 9.915 -3.811 -11.525 1.00 87.88 83 GLN A C 1
ATOM 636 O O . GLN A 1 83 ? 9.162 -4.758 -11.297 1.00 87.88 83 GLN A O 1
ATOM 641 N N . PHE A 1 84 ? 9.780 -2.632 -10.912 1.00 89.50 84 PHE A N 1
ATOM 642 C CA . PHE A 1 84 ? 8.701 -2.328 -9.974 1.00 89.50 84 PHE A CA 1
ATOM 643 C C . PHE A 1 84 ? 7.335 -2.511 -10.638 1.00 89.50 84 PHE A C 1
ATOM 645 O O . PHE A 1 84 ? 6.495 -3.254 -10.134 1.00 89.50 84 PHE A O 1
ATOM 652 N N . ARG A 1 85 ? 7.135 -1.891 -11.809 1.00 89.62 85 ARG A N 1
ATOM 653 C CA . ARG A 1 85 ? 5.874 -1.982 -12.554 1.00 89.62 85 ARG A CA 1
ATOM 654 C C . ARG A 1 85 ? 5.539 -3.419 -12.939 1.00 89.62 85 ARG A C 1
ATOM 656 O O . ARG A 1 85 ? 4.416 -3.860 -12.706 1.00 89.62 85 ARG A O 1
ATOM 663 N N . GLU A 1 86 ? 6.501 -4.150 -13.498 1.00 90.06 86 GLU A N 1
ATOM 664 C CA . GLU A 1 86 ? 6.324 -5.557 -13.876 1.00 90.06 86 GLU A CA 1
ATOM 665 C C . GLU A 1 86 ? 5.948 -6.413 -12.659 1.00 90.06 86 GLU A C 1
ATOM 667 O O . GLU A 1 86 ? 5.020 -7.217 -12.732 1.00 90.06 86 GLU A O 1
ATOM 672 N N . THR A 1 87 ? 6.605 -6.182 -11.520 1.00 88.62 87 THR A N 1
ATOM 673 C CA . THR A 1 87 ? 6.348 -6.910 -10.271 1.00 88.62 87 THR A CA 1
ATOM 674 C C . THR A 1 87 ? 4.960 -6.609 -9.709 1.00 88.62 87 THR A C 1
ATOM 676 O O . THR A 1 87 ? 4.213 -7.535 -9.403 1.00 88.62 87 THR A O 1
ATOM 679 N N . MET A 1 88 ? 4.569 -5.334 -9.614 1.00 89.62 88 MET A N 1
ATOM 680 C CA . MET A 1 88 ? 3.246 -4.940 -9.113 1.00 89.62 88 MET A CA 1
ATOM 681 C C . MET A 1 88 ? 2.117 -5.467 -10.007 1.00 89.62 88 MET A C 1
ATOM 683 O O . MET A 1 88 ? 1.119 -5.988 -9.507 1.00 89.62 88 MET A O 1
ATOM 687 N N . THR A 1 89 ? 2.308 -5.411 -11.327 1.00 89.56 89 THR A N 1
ATOM 688 C CA . THR A 1 89 ? 1.342 -5.936 -12.304 1.00 89.56 89 THR A CA 1
ATOM 689 C C . THR A 1 89 ? 1.200 -7.452 -12.181 1.00 89.56 89 THR A C 1
ATOM 691 O O . THR A 1 89 ? 0.084 -7.965 -12.137 1.00 89.56 89 THR A O 1
ATOM 694 N N . ALA A 1 90 ? 2.315 -8.183 -12.068 1.00 88.25 90 ALA A N 1
ATOM 695 C CA . ALA A 1 90 ? 2.306 -9.640 -11.915 1.00 88.25 90 ALA A CA 1
ATOM 696 C C . ALA A 1 90 ? 1.604 -10.096 -10.624 1.00 88.25 90 ALA A C 1
ATOM 698 O O . ALA A 1 90 ? 1.013 -11.174 -10.579 1.00 88.25 90 ALA A O 1
ATOM 699 N N . VAL A 1 91 ? 1.656 -9.264 -9.585 1.00 85.94 91 VAL A N 1
ATOM 700 C CA . VAL A 1 91 ? 1.028 -9.509 -8.282 1.00 85.94 91 VAL A CA 1
ATOM 701 C C . VAL A 1 91 ? -0.468 -9.166 -8.281 1.00 85.94 91 VAL A C 1
ATOM 703 O O . VAL A 1 91 ? -1.213 -9.680 -7.446 1.00 85.94 91 VAL A O 1
ATOM 706 N N . GLY A 1 92 ? -0.927 -8.360 -9.241 1.00 87.62 92 GLY A N 1
ATOM 707 C CA . GLY A 1 92 ? -2.338 -8.020 -9.425 1.00 87.62 92 GLY A CA 1
ATOM 708 C C . GLY A 1 92 ? -2.740 -6.628 -8.935 1.00 87.62 92 GLY A C 1
ATOM 709 O O . GLY A 1 92 ? -3.933 -6.379 -8.769 1.00 87.62 92 GLY A O 1
ATOM 710 N N . PHE A 1 93 ? -1.785 -5.720 -8.708 1.00 88.06 93 PHE A N 1
ATOM 711 C CA . PHE A 1 93 ? -2.107 -4.303 -8.524 1.00 88.06 93 PHE A CA 1
ATOM 712 C C . PHE A 1 93 ? -2.596 -3.691 -9.841 1.00 88.06 93 PHE A C 1
ATOM 714 O O . PHE A 1 93 ? -2.112 -4.045 -10.918 1.00 88.06 93 PHE A O 1
ATOM 721 N N . ASN A 1 94 ? -3.555 -2.767 -9.761 1.00 88.31 94 ASN A N 1
ATOM 722 C CA . ASN A 1 94 ? -4.042 -2.051 -10.937 1.00 88.31 94 ASN A CA 1
ATOM 723 C C . ASN A 1 94 ? -3.078 -0.921 -11.353 1.00 88.31 94 ASN A C 1
ATOM 725 O O . ASN A 1 94 ? -2.262 -0.447 -10.564 1.00 88.31 94 ASN A O 1
ATOM 729 N N . GLU A 1 95 ? -3.190 -0.472 -12.605 1.00 85.06 95 GLU A N 1
ATOM 730 C CA . GLU A 1 95 ? -2.339 0.604 -13.138 1.00 85.06 95 GLU A CA 1
ATOM 731 C C . GLU A 1 95 ? -2.506 1.918 -12.368 1.00 85.06 95 GLU A C 1
ATOM 733 O O . GLU A 1 95 ? -1.527 2.614 -12.124 1.00 85.06 95 GLU A O 1
ATOM 738 N N . GLU A 1 96 ? -3.723 2.222 -11.911 1.00 85.44 96 GLU A N 1
ATOM 739 C CA . GLU A 1 96 ? -4.007 3.425 -11.124 1.00 85.44 96 GLU A CA 1
ATOM 740 C C . GLU A 1 96 ? -3.196 3.471 -9.820 1.00 85.44 96 GLU A C 1
ATOM 742 O O . GLU A 1 96 ? -2.628 4.509 -9.486 1.00 85.44 96 GLU A O 1
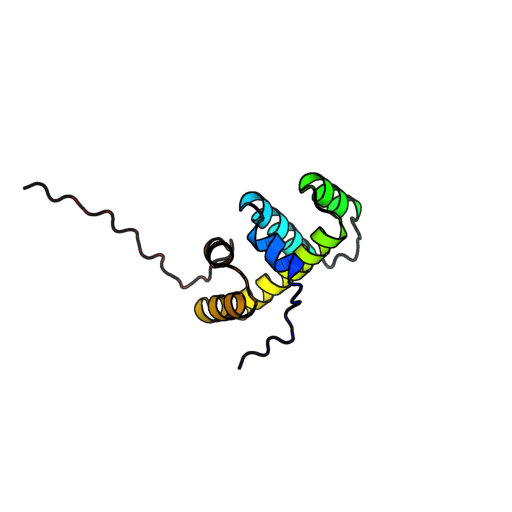ATOM 747 N N . PHE A 1 97 ? -3.085 2.354 -9.099 1.00 87.19 97 PHE A N 1
ATOM 748 C CA . PHE A 1 97 ? -2.249 2.257 -7.904 1.00 87.19 97 PHE A CA 1
ATOM 749 C C . PHE A 1 97 ? -0.768 2.449 -8.240 1.00 87.19 97 PHE A C 1
ATOM 751 O O . PHE A 1 97 ? -0.055 3.149 -7.525 1.00 87.19 97 PHE A O 1
ATOM 758 N N . ILE A 1 98 ? -0.297 1.834 -9.329 1.00 87.62 98 ILE A N 1
ATOM 759 C CA . ILE A 1 98 ? 1.114 1.882 -9.725 1.00 87.62 98 ILE A CA 1
ATOM 760 C C . ILE A 1 98 ? 1.515 3.307 -10.133 1.00 87.62 98 ILE A C 1
ATOM 762 O O . ILE A 1 98 ? 2.577 3.783 -9.734 1.00 87.62 98 ILE A O 1
ATOM 766 N N . GLU A 1 99 ? 0.674 4.001 -10.903 1.00 85.62 99 GLU A N 1
ATOM 767 C CA . GLU A 1 99 ? 0.931 5.370 -11.370 1.00 85.62 99 GLU A CA 1
ATOM 768 C C . GLU A 1 99 ? 0.860 6.405 -10.244 1.00 85.62 99 GLU A C 1
ATOM 770 O O . GLU A 1 99 ? 1.646 7.359 -10.231 1.00 85.62 99 GLU A O 1
ATOM 775 N N . ASN A 1 100 ? -0.045 6.197 -9.285 1.00 83.44 100 ASN A N 1
ATOM 776 C CA . ASN A 1 100 ? -0.229 7.079 -8.134 1.00 83.44 100 ASN A CA 1
ATOM 777 C C . ASN A 1 100 ? 0.607 6.667 -6.918 1.00 83.44 100 ASN A C 1
ATOM 779 O O . ASN A 1 100 ? 0.475 7.263 -5.848 1.00 83.44 100 ASN A O 1
ATOM 783 N N . PHE A 1 101 ? 1.498 5.681 -7.061 1.00 84.50 101 PHE A N 1
ATOM 784 C CA . PHE A 1 101 ? 2.391 5.310 -5.976 1.00 84.50 101 PHE A CA 1
ATOM 785 C C . PHE A 1 101 ? 3.261 6.525 -5.593 1.00 84.50 101 PHE A C 1
ATOM 787 O O . PHE A 1 101 ? 3.938 7.107 -6.449 1.00 84.50 101 PHE A O 1
ATOM 794 N N . PRO A 1 102 ? 3.262 6.960 -4.319 1.00 77.81 102 PRO A N 1
ATOM 795 C CA . PRO A 1 102 ? 3.803 8.271 -3.958 1.00 77.81 102 PRO A CA 1
ATOM 796 C C . PRO A 1 102 ? 5.335 8.323 -3.968 1.00 77.81 102 PRO A C 1
ATOM 798 O O . PRO A 1 102 ? 5.915 9.413 -3.979 1.00 77.81 102 PRO A O 1
ATOM 801 N N . LEU A 1 103 ? 6.015 7.171 -4.001 1.00 81.31 103 LEU A N 1
ATOM 802 C CA . LEU A 1 103 ? 7.466 7.113 -4.172 1.00 81.31 103 LEU A CA 1
ATOM 803 C C . LEU A 1 103 ? 7.830 7.104 -5.660 1.00 81.31 103 LEU A C 1
ATOM 805 O O . LEU A 1 103 ? 7.224 6.402 -6.464 1.00 81.31 103 LEU A O 1
ATOM 809 N N . LYS A 1 104 ? 8.860 7.873 -6.031 1.00 79.94 104 LYS A N 1
ATOM 810 C CA . LYS A 1 104 ? 9.322 8.002 -7.423 1.00 79.94 104 LYS A CA 1
ATOM 811 C C . LYS A 1 104 ? 10.800 7.668 -7.531 1.00 79.94 104 LYS A C 1
ATOM 813 O O . LYS A 1 104 ? 11.615 8.233 -6.799 1.00 79.94 104 LYS A O 1
ATOM 818 N N . HIS A 1 105 ? 11.163 6.766 -8.445 1.00 76.38 105 HIS A N 1
ATOM 819 C CA . HIS A 1 105 ? 12.569 6.506 -8.752 1.00 76.38 105 HIS A CA 1
ATOM 820 C C . HIS A 1 105 ? 13.211 7.791 -9.279 1.00 76.38 105 HIS A C 1
ATOM 822 O O . HIS A 1 105 ? 12.641 8.479 -10.126 1.00 76.38 105 HIS A O 1
ATOM 828 N N . LYS A 1 106 ? 14.419 8.118 -8.801 1.00 63.66 106 LYS A N 1
ATOM 829 C CA . LYS A 1 106 ? 15.128 9.362 -9.166 1.00 63.66 106 LYS A CA 1
ATOM 830 C C . LYS A 1 106 ? 15.426 9.498 -10.669 1.00 63.66 106 LYS A C 1
ATOM 832 O O . LYS A 1 106 ? 15.740 10.595 -11.115 1.00 63.66 106 LYS A O 1
ATOM 837 N N . ASN A 1 107 ? 15.255 8.429 -11.448 1.00 50.12 107 ASN A N 1
ATOM 838 C CA . ASN A 1 107 ? 15.510 8.387 -12.884 1.00 50.12 107 ASN A CA 1
ATOM 839 C C . ASN A 1 107 ? 14.252 8.017 -13.675 1.00 50.12 107 ASN A C 1
ATOM 841 O O . ASN A 1 107 ? 14.228 7.007 -14.372 1.00 50.12 107 ASN A O 1
ATOM 845 N N . ASN A 1 108 ? 13.213 8.844 -13.603 1.00 43.47 108 ASN A N 1
ATOM 846 C CA . ASN A 1 108 ? 12.271 8.917 -14.711 1.00 43.47 108 ASN A CA 1
ATOM 847 C C . ASN A 1 108 ? 11.976 10.395 -14.995 1.00 43.47 108 ASN A C 1
ATOM 849 O O . ASN A 1 108 ? 11.232 11.023 -14.232 1.00 43.47 108 ASN A O 1
ATOM 853 N N . PRO A 1 109 ? 12.597 11.009 -16.024 1.00 40.00 109 PRO A N 1
ATOM 854 C CA . PRO A 1 109 ? 12.163 12.323 -16.457 1.00 40.00 109 PRO A CA 1
ATOM 855 C C . PRO A 1 109 ? 10.687 12.176 -16.809 1.00 40.00 109 PRO A C 1
ATOM 857 O O . PRO A 1 109 ? 10.334 11.380 -17.679 1.00 40.00 109 PRO A O 1
ATOM 860 N N . ARG A 1 110 ? 9.810 12.911 -16.113 1.00 40.81 110 ARG A N 1
ATOM 861 C CA . ARG A 1 110 ? 8.429 13.062 -16.578 1.00 40.81 110 ARG A CA 1
ATOM 862 C C . ARG A 1 110 ? 8.516 13.383 -18.073 1.00 40.81 110 ARG A C 1
ATOM 864 O O . ARG A 1 110 ? 9.303 14.280 -18.411 1.00 40.81 110 ARG A O 1
ATOM 871 N N . PRO A 1 111 ? 7.752 12.732 -18.967 1.00 46.91 111 PRO A N 1
ATOM 872 C CA . PRO A 1 111 ? 7.511 13.353 -20.252 1.00 46.91 111 PRO A CA 1
ATOM 873 C C . PRO A 1 111 ? 6.930 14.724 -19.913 1.00 46.91 111 PRO A C 1
ATOM 875 O O . PRO A 1 111 ? 5.876 14.833 -19.284 1.00 46.91 111 PRO A O 1
ATOM 878 N N . LYS A 1 112 ? 7.705 15.782 -20.181 1.00 43.47 112 LYS A N 1
ATOM 879 C CA . LYS A 1 112 ? 7.211 17.148 -20.063 1.00 43.47 112 LYS A CA 1
ATOM 880 C C . LYS A 1 112 ? 5.954 17.161 -20.915 1.00 43.47 112 LYS A C 1
ATOM 882 O O . LYS A 1 112 ? 6.044 16.865 -22.103 1.00 43.47 112 LYS A O 1
ATOM 887 N N . CYS A 1 113 ? 4.807 17.461 -20.314 1.00 41.81 113 CYS A N 1
ATOM 888 C CA . CYS A 1 113 ? 3.630 17.838 -21.071 1.00 41.81 113 CYS A CA 1
ATOM 889 C C . CYS A 1 113 ? 4.056 19.006 -21.961 1.00 41.81 113 CYS A C 1
ATOM 891 O O . CYS A 1 113 ? 4.192 20.138 -21.499 1.00 41.81 113 CYS A O 1
ATOM 893 N N . THR A 1 114 ? 4.362 18.723 -23.222 1.00 49.94 114 THR A N 1
ATOM 894 C CA . THR A 1 114 ? 4.486 19.744 -24.243 1.00 49.94 114 THR A CA 1
ATOM 895 C C . THR A 1 114 ? 3.064 20.185 -24.522 1.00 49.94 114 THR A C 1
ATOM 897 O O . THR A 1 114 ? 2.344 19.554 -25.295 1.00 49.94 114 THR A O 1
ATOM 900 N N . SER A 1 115 ? 2.634 21.237 -23.831 1.00 49.09 115 SER A N 1
ATOM 901 C CA . SER A 1 115 ? 1.512 22.049 -24.279 1.00 49.09 115 SER A CA 1
ATOM 902 C C . SER A 1 115 ? 1.740 22.371 -25.761 1.00 49.09 115 SER A C 1
ATOM 904 O O . SER A 1 115 ? 2.837 22.823 -26.099 1.00 49.09 115 SER A O 1
ATOM 906 N N . PRO A 1 116 ? 0.773 22.134 -26.661 1.00 50.47 116 PRO A N 1
ATOM 907 C CA . PRO A 1 116 ? 0.927 22.544 -28.044 1.00 50.47 116 PRO A CA 1
ATOM 908 C C . PRO A 1 116 ? 0.986 24.072 -28.072 1.00 50.47 116 PRO A C 1
ATOM 910 O O . PRO A 1 116 ? 0.008 24.754 -27.760 1.00 50.47 116 PRO A O 1
ATOM 913 N N . THR A 1 117 ? 2.150 24.619 -28.414 1.00 47.47 117 THR A N 1
ATOM 914 C CA . THR A 1 117 ? 2.296 26.023 -28.784 1.00 47.47 117 THR A CA 1
ATOM 915 C C . THR A 1 117 ? 1.407 26.246 -30.001 1.00 47.47 117 THR A C 1
ATOM 917 O O . THR A 1 117 ? 1.691 25.761 -31.095 1.00 47.47 117 THR A O 1
ATOM 920 N N . LYS A 1 118 ? 0.281 26.936 -29.804 1.00 47.53 118 LYS A N 1
ATOM 921 C CA . LYS A 1 118 ? -0.506 27.465 -30.913 1.00 47.53 118 LYS A CA 1
ATOM 922 C C . LYS A 1 118 ? 0.354 28.512 -31.616 1.00 47.53 118 LYS A C 1
ATOM 924 O O . LYS A 1 118 ? 0.498 29.624 -31.117 1.00 47.53 118 LYS A O 1
ATOM 929 N N . ASN A 1 119 ? 0.922 28.143 -32.757 1.00 48.03 119 ASN A N 1
ATOM 930 C CA . ASN A 1 119 ? 1.377 29.106 -33.747 1.00 48.03 119 ASN A CA 1
ATOM 931 C C . ASN A 1 119 ? 0.121 29.724 -34.371 1.00 48.03 119 ASN A C 1
ATOM 933 O O . ASN A 1 119 ? -0.591 29.050 -35.113 1.00 48.03 119 ASN A O 1
ATOM 937 N N . TYR A 1 120 ? -0.171 30.978 -34.035 1.00 45.91 120 TYR A N 1
ATOM 938 C CA . TYR A 1 120 ? -0.978 31.829 -34.901 1.00 45.91 120 TYR A CA 1
ATOM 939 C C . TYR A 1 120 ? -0.008 32.611 -35.787 1.00 45.91 120 TYR A C 1
ATOM 941 O O . TYR A 1 120 ? 0.973 33.161 -35.282 1.00 45.91 120 TYR A O 1
ATOM 949 N N . CYS A 1 121 ? -0.257 32.530 -37.096 1.00 44.59 121 CYS A N 1
ATOM 950 C CA . CYS A 1 121 ? 0.400 33.294 -38.153 1.00 44.59 121 CYS A CA 1
ATOM 951 C C . CYS A 1 121 ? 0.302 34.804 -37.928 1.00 44.59 121 CYS A C 1
ATOM 953 O O . CYS A 1 121 ? -0.716 35.242 -37.343 1.00 44.59 121 CYS A O 1
#

Sequence (121 aa):
MSDLSGLITNKSAIELACRLPENTQEKVIALATEAAINDVQSGDVNKVKRYSESLKLNIEQLLDLIGLYISVIRVFMESDAKQFRETMTAVGFNEEFIENFPLKHKNNPRPKCTSPTKNYC